Protein AF-A0A436V1C5-F1 (afdb_monomer_lite)

Foldseek 3Di:
DDDDQKDKDWDFPDDDDDPDDDPDDCPDSVVTTDIDMDGQDDDDPPDDRDDD

Radius of gyration: 15.1 Å; chains: 1; bounding box: 27×23×41 Å

Sequence (52 aa):
MTLPSEMKALLLTGDGYTKTPSGSALEAMEPYLEQGTIAVPTPRPSQVLIKV

pLDDT: mean 96.42, std 4.54, range [66.69, 98.56]

Secondary structure (DSSP, 8-state):
-PPPSEEEEEEES--SS-SS---S----STTTEEEEEEEPPPPPTT------

Structure (mmCIF, N/CA/C/O backbone):
data_AF-A0A436V1C5-F1
#
_entry.id   AF-A0A436V1C5-F1
#
loop_
_atom_site.group_PDB
_atom_site.id
_atom_site.type_symbol
_atom_site.label_atom_id
_atom_site.label_alt_id
_atom_site.label_comp_id
_atom_site.label_asym_id
_atom_site.label_entity_id
_atom_site.label_seq_id
_atom_site.pdbx_PDB_ins_code
_atom_site.Cartn_x
_atom_site.Cartn_y
_atom_site.Cartn_z
_atom_site.occupancy
_atom_site.B_iso_or_equiv
_atom_site.auth_seq_id
_atom_site.auth_comp_id
_atom_site.auth_asym_id
_atom_site.auth_atom_id
_atom_site.pdbx_PDB_model_num
ATOM 1 N N . MET A 1 1 ? -13.755 0.624 21.529 1.00 66.69 1 MET A N 1
ATOM 2 C CA . MET A 1 1 ? -13.174 -0.526 20.800 1.00 66.69 1 MET A CA 1
ATOM 3 C C . MET A 1 1 ? -11.672 -0.348 20.757 1.00 66.69 1 MET A C 1
ATOM 5 O O . MET A 1 1 ? -11.234 0.778 20.564 1.00 66.69 1 MET A O 1
ATOM 9 N N . THR A 1 2 ? -10.912 -1.424 20.932 1.00 88.38 2 THR A N 1
ATOM 10 C CA . THR A 1 2 ? -9.448 -1.405 20.825 1.00 88.38 2 THR A CA 1
ATOM 11 C C . THR A 1 2 ? -9.061 -1.891 19.433 1.00 88.38 2 THR A C 1
ATOM 13 O O . THR A 1 2 ? -9.416 -3.009 19.065 1.00 88.38 2 THR A O 1
ATOM 16 N N . LEU A 1 3 ? -8.387 -1.046 18.652 1.00 92.62 3 LEU A N 1
ATOM 17 C CA . LEU A 1 3 ? -7.832 -1.403 17.344 1.00 92.62 3 LEU A CA 1
ATOM 18 C C . LEU A 1 3 ? -6.335 -1.714 17.495 1.00 92.62 3 LEU A C 1
ATOM 20 O O . LEU A 1 3 ? -5.677 -1.059 18.308 1.00 92.62 3 LEU A O 1
ATOM 24 N N . PRO A 1 4 ? -5.782 -2.677 16.735 1.00 96.31 4 PRO A N 1
ATOM 25 C CA . PRO A 1 4 ? -4.336 -2.834 16.624 1.00 96.31 4 PRO A CA 1
ATOM 26 C C . PRO A 1 4 ? -3.690 -1.533 16.138 1.00 96.31 4 PRO A C 1
ATOM 28 O O . PRO A 1 4 ? -4.250 -0.848 15.283 1.00 96.31 4 PRO A O 1
ATOM 31 N N . SER A 1 5 ? -2.510 -1.204 16.662 1.00 96.69 5 SER A N 1
ATOM 32 C CA . SER A 1 5 ? -1.719 -0.068 16.172 1.00 96.69 5 SER A CA 1
ATOM 33 C C . SER A 1 5 ? -0.991 -0.381 14.864 1.00 96.69 5 SER A C 1
ATOM 35 O O . SER A 1 5 ? -0.633 0.543 14.141 1.00 96.69 5 SER A O 1
ATOM 37 N N . GLU A 1 6 ? -0.801 -1.666 14.545 1.00 98.19 6 GLU A N 1
ATOM 38 C CA . GLU A 1 6 ? -0.063 -2.150 13.376 1.00 98.19 6 GLU A CA 1
ATOM 39 C C . GLU A 1 6 ? -0.862 -3.179 12.562 1.00 98.19 6 GLU A C 1
ATOM 41 O O . GLU A 1 6 ? -1.698 -3.912 13.100 1.00 98.19 6 GLU A O 1
ATOM 46 N N . MET A 1 7 ? -0.575 -3.261 11.261 1.00 98.44 7 MET A N 1
ATOM 47 C CA . MET A 1 7 ? -1.125 -4.246 10.330 1.00 98.44 7 MET A CA 1
ATOM 48 C C . MET A 1 7 ? -0.083 -4.710 9.311 1.00 98.44 7 MET A C 1
ATOM 50 O O . MET A 1 7 ? 0.849 -3.978 8.986 1.00 98.44 7 MET A O 1
ATOM 54 N N . LYS A 1 8 ? -0.276 -5.913 8.761 1.00 98.50 8 LYS A N 1
ATOM 55 C CA . LYS A 1 8 ? 0.483 -6.384 7.596 1.00 98.50 8 LYS A CA 1
ATOM 56 C C . LYS A 1 8 ? -0.114 -5.800 6.318 1.00 98.50 8 LYS A C 1
ATOM 58 O O . LYS A 1 8 ? -1.335 -5.782 6.180 1.00 98.50 8 LYS A O 1
ATOM 63 N N . ALA A 1 9 ? 0.730 -5.376 5.388 1.00 98.44 9 ALA A N 1
ATOM 64 C CA . ALA A 1 9 ? 0.312 -4.804 4.114 1.00 98.44 9 ALA A CA 1
ATOM 65 C C . ALA A 1 9 ? 1.300 -5.139 2.987 1.00 98.44 9 ALA A C 1
ATOM 67 O O . ALA A 1 9 ? 2.426 -5.572 3.238 1.00 98.44 9 ALA A O 1
ATOM 68 N N . LEU A 1 10 ? 0.851 -4.926 1.749 1.00 98.56 10 LEU A N 1
ATOM 69 C CA . LEU A 1 10 ? 1.705 -4.855 0.565 1.00 98.56 10 LEU A CA 1
ATOM 70 C C . LEU A 1 10 ? 1.969 -3.373 0.277 1.00 98.56 10 LEU A C 1
ATOM 72 O O . LEU A 1 10 ? 1.029 -2.626 0.003 1.00 98.56 10 LEU A O 1
ATOM 76 N N . LEU A 1 11 ? 3.219 -2.943 0.416 1.00 98.44 11 LEU A N 1
ATOM 77 C CA . LEU A 1 11 ? 3.647 -1.549 0.339 1.00 98.44 11 LEU A CA 1
ATOM 78 C C . LEU A 1 11 ? 4.229 -1.255 -1.037 1.00 98.44 11 LEU A C 1
ATOM 80 O O . LEU A 1 11 ? 5.001 -2.055 -1.555 1.00 98.44 11 LEU A O 1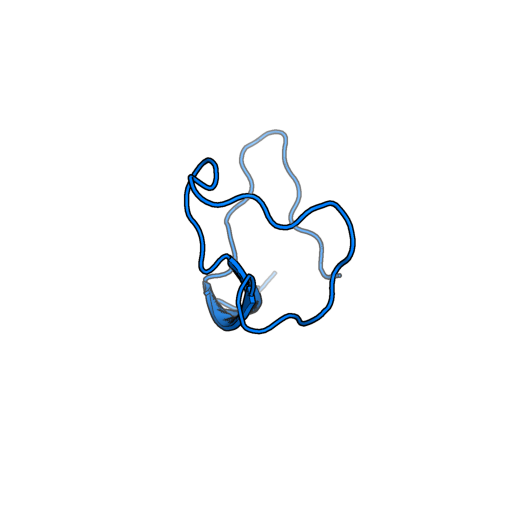
ATOM 84 N N . LEU A 1 12 ? 3.877 -0.106 -1.611 1.00 98.38 12 LEU A N 1
ATOM 85 C CA . LEU A 1 12 ? 4.438 0.353 -2.881 1.00 98.38 12 LEU A CA 1
ATOM 86 C C . LEU A 1 12 ? 5.930 0.662 -2.723 1.00 98.38 12 LEU A C 1
ATOM 88 O O . LEU A 1 12 ? 6.306 1.449 -1.857 1.00 98.38 12 LEU A O 1
ATOM 92 N N . THR A 1 13 ? 6.758 0.079 -3.589 1.00 97.56 13 THR A N 1
ATOM 93 C CA . THR A 1 13 ? 8.197 0.392 -3.679 1.00 97.56 13 THR A CA 1
ATOM 94 C C . THR A 1 13 ? 8.469 1.590 -4.592 1.00 97.56 13 THR A C 1
ATOM 96 O O . THR A 1 13 ? 9.480 2.277 -4.447 1.00 97.56 13 THR A O 1
ATOM 99 N N . GLY A 1 14 ? 7.571 1.843 -5.548 1.00 96.38 14 GLY A N 1
ATOM 100 C CA . GLY A 1 14 ? 7.610 2.996 -6.443 1.00 96.38 14 GLY A CA 1
ATOM 101 C C . GLY A 1 14 ? 6.845 4.201 -5.895 1.00 96.38 14 GLY A C 1
ATOM 102 O O . GLY A 1 14 ? 5.889 4.053 -5.136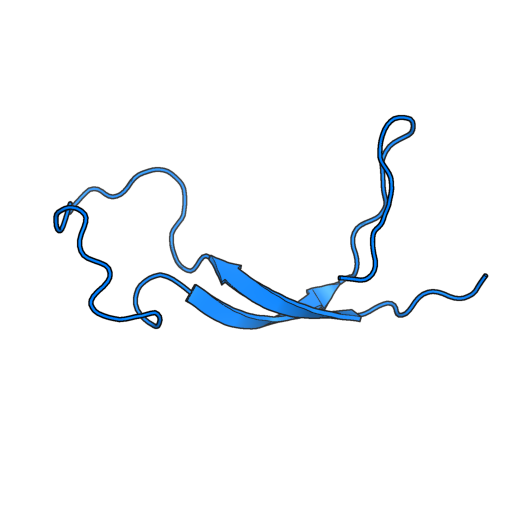 1.00 96.38 14 GLY A O 1
ATOM 103 N N . ASP A 1 15 ? 7.234 5.392 -6.349 1.00 98.00 15 ASP A N 1
ATOM 104 C CA . ASP A 1 15 ? 6.545 6.651 -6.064 1.00 98.00 15 ASP A CA 1
ATOM 105 C C . ASP A 1 15 ? 6.211 7.396 -7.365 1.00 98.00 15 ASP A C 1
ATOM 107 O O . ASP A 1 15 ? 7.001 7.421 -8.314 1.00 98.00 15 ASP A O 1
ATOM 111 N N . GLY A 1 16 ? 5.021 7.995 -7.417 1.00 97.56 16 GLY A N 1
ATOM 112 C CA . GLY A 1 16 ? 4.511 8.674 -8.607 1.00 97.56 16 GLY A CA 1
ATOM 113 C C . GLY A 1 16 ? 4.408 7.767 -9.844 1.00 97.56 16 GLY A C 1
ATOM 114 O O . GLY A 1 16 ? 3.874 6.660 -9.786 1.00 97.56 16 GLY A O 1
ATOM 115 N N . TYR A 1 17 ? 4.879 8.266 -10.992 1.00 97.94 17 TYR A N 1
ATOM 116 C CA . TYR A 1 17 ? 4.844 7.554 -12.275 1.00 97.94 17 TYR A CA 1
ATOM 117 C C . TYR A 1 17 ? 6.227 7.016 -12.659 1.00 97.94 17 TYR A C 1
ATOM 119 O O . TYR A 1 17 ? 7.240 7.700 -12.494 1.00 97.94 17 TYR A O 1
ATOM 127 N N . THR A 1 18 ? 6.269 5.815 -13.246 1.00 96.81 18 THR A N 1
ATOM 128 C CA . THR A 1 18 ? 7.526 5.214 -13.719 1.00 96.81 18 THR A CA 1
ATOM 129 C C . THR A 1 18 ? 8.116 5.970 -14.913 1.00 96.81 18 THR A C 1
ATOM 131 O O . THR A 1 18 ? 7.399 6.420 -15.807 1.00 96.81 18 THR A O 1
ATOM 134 N N . LYS A 1 19 ? 9.449 6.063 -14.956 1.00 97.31 19 LYS A N 1
ATOM 135 C CA . LYS A 1 19 ? 10.213 6.580 -16.106 1.00 97.31 19 LYS A CA 1
A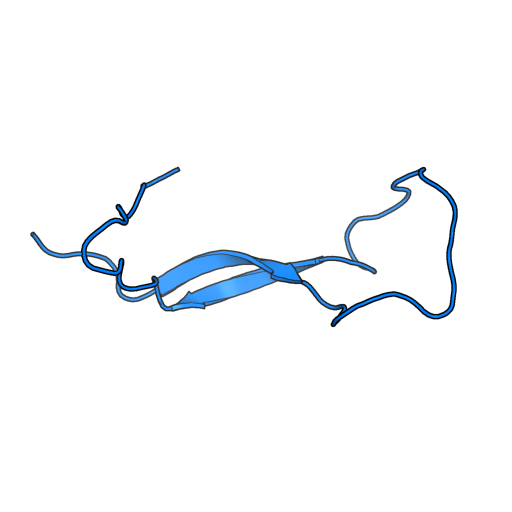TOM 136 C C . LYS A 1 19 ? 10.632 5.472 -17.081 1.00 97.31 19 LYS A C 1
ATOM 138 O O . LYS A 1 19 ? 11.145 5.769 -18.154 1.00 97.31 19 LYS A O 1
ATOM 143 N N . THR A 1 20 ? 10.417 4.210 -16.710 1.00 95.75 20 THR A N 1
ATOM 144 C CA . THR A 1 20 ? 10.810 3.016 -17.471 1.00 95.75 20 THR A CA 1
ATOM 145 C C . THR A 1 20 ? 9.620 2.050 -17.548 1.00 95.75 20 THR A C 1
ATOM 147 O O . THR A 1 20 ? 9.518 1.135 -16.729 1.00 95.75 20 THR A O 1
ATOM 150 N N . PRO A 1 21 ? 8.665 2.280 -18.467 1.00 94.56 21 PRO A N 1
ATOM 151 C CA . PRO A 1 21 ? 7.458 1.462 -18.579 1.00 94.56 21 PRO A CA 1
ATOM 152 C C . PRO A 1 21 ? 7.777 0.054 -19.107 1.00 94.56 21 PRO A C 1
ATOM 154 O O . PRO A 1 21 ? 8.596 -0.098 -20.010 1.00 94.56 21 PRO A O 1
ATOM 157 N N . SER A 1 22 ? 7.094 -0.966 -18.579 1.00 94.31 22 SER A N 1
ATOM 158 C CA . SER A 1 22 ? 7.325 -2.386 -18.906 1.00 94.31 22 SER A CA 1
ATOM 159 C C . SER A 1 22 ? 6.097 -3.100 -19.493 1.00 94.31 22 SER A C 1
ATOM 161 O O . SER A 1 22 ? 5.990 -4.318 -19.415 1.00 94.31 22 SER A O 1
ATOM 163 N N . GLY A 1 23 ? 5.159 -2.355 -20.088 1.00 95.12 23 GLY A N 1
ATOM 164 C CA . GLY A 1 23 ? 3.886 -2.906 -20.570 1.00 95.12 23 GLY A CA 1
ATOM 165 C C . GLY A 1 23 ? 2.879 -3.149 -19.439 1.00 95.12 23 GLY A C 1
ATOM 166 O O . GLY A 1 23 ? 2.996 -2.562 -18.366 1.00 95.12 23 GLY A O 1
ATOM 167 N N . SER A 1 24 ? 1.856 -3.965 -19.701 1.00 95.75 24 SER A N 1
ATOM 168 C CA . SER A 1 24 ? 0.753 -4.237 -18.762 1.00 95.75 24 SER A CA 1
ATOM 169 C C . SER A 1 24 ? 0.831 -5.596 -18.063 1.00 95.75 24 SER A C 1
ATOM 171 O O . SER A 1 24 ? 0.033 -5.855 -17.164 1.00 95.75 24 SER A O 1
ATOM 173 N N . ALA A 1 25 ? 1.744 -6.472 -18.483 1.00 97.38 25 ALA A N 1
ATOM 174 C CA . ALA A 1 25 ? 1.931 -7.768 -17.848 1.00 97.38 25 ALA A CA 1
ATOM 175 C C . ALA A 1 25 ? 2.633 -7.595 -16.490 1.00 97.38 25 ALA A C 1
ATOM 177 O O . ALA A 1 25 ? 3.620 -6.865 -16.380 1.00 97.38 25 ALA A O 1
ATOM 178 N N . LEU A 1 26 ? 2.103 -8.250 -15.454 1.00 96.00 26 LEU A N 1
ATOM 179 C CA . LEU A 1 26 ? 2.668 -8.247 -14.105 1.00 96.00 26 LEU A CA 1
ATOM 180 C C . LEU A 1 26 ? 3.497 -9.519 -13.910 1.00 96.00 26 LEU A C 1
ATOM 182 O O . LEU A 1 26 ? 2.993 -10.531 -13.432 1.00 96.00 26 LEU A O 1
ATOM 186 N N . GLU A 1 27 ? 4.759 -9.462 -14.325 1.00 94.94 27 GLU A N 1
ATOM 187 C CA . GLU A 1 27 ? 5.655 -10.629 -14.340 1.00 94.94 27 GLU A CA 1
ATOM 188 C C . GLU A 1 27 ? 6.144 -11.038 -12.940 1.00 94.94 27 GLU A C 1
ATOM 190 O O . GLU A 1 27 ? 6.482 -12.195 -12.703 1.00 94.94 27 GLU A O 1
ATOM 195 N N . ALA A 1 28 ? 6.193 -10.085 -12.008 1.00 96.19 28 ALA A N 1
ATOM 196 C CA . ALA A 1 28 ? 6.658 -10.271 -10.637 1.00 96.19 28 ALA A CA 1
ATOM 197 C C . ALA A 1 28 ? 6.023 -9.221 -9.714 1.00 96.19 28 ALA A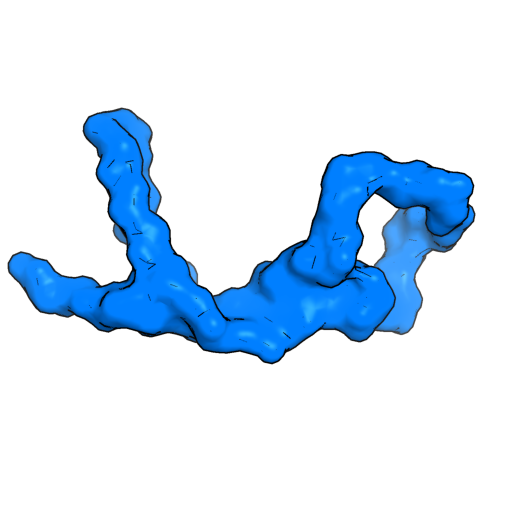 C 1
ATOM 199 O O . ALA A 1 28 ? 5.548 -8.190 -10.190 1.00 96.19 28 ALA A O 1
ATOM 200 N N . MET A 1 29 ? 6.028 -9.459 -8.401 1.00 97.88 29 MET A N 1
ATOM 201 C CA . MET A 1 29 ? 5.483 -8.515 -7.411 1.00 97.88 29 MET A CA 1
ATOM 202 C C . MET A 1 29 ? 6.580 -7.639 -6.809 1.00 97.88 29 MET A C 1
ATOM 204 O O . MET A 1 29 ? 6.378 -6.450 -6.596 1.00 97.88 29 MET A O 1
ATOM 208 N N . GLU A 1 30 ? 7.753 -8.220 -6.592 1.00 97.31 30 GLU A N 1
ATOM 209 C CA . GLU A 1 30 ? 8.917 -7.668 -5.904 1.00 97.31 30 GLU A CA 1
ATOM 210 C C . GLU A 1 30 ? 9.406 -6.321 -6.463 1.00 97.31 30 GLU A C 1
ATOM 212 O O . GLU A 1 30 ? 9.805 -5.469 -5.669 1.00 97.31 30 GLU A O 1
ATOM 217 N N . PRO A 1 31 ? 9.364 -6.052 -7.786 1.00 96.44 31 PRO A N 1
ATOM 218 C CA . PRO A 1 31 ? 9.746 -4.738 -8.302 1.00 96.44 31 PRO A CA 1
ATOM 219 C C . PRO A 1 31 ? 8.782 -3.616 -7.898 1.00 96.44 31 PRO A C 1
ATOM 221 O O . PRO A 1 31 ? 9.158 -2.447 -7.955 1.00 96.44 31 PRO A O 1
ATOM 224 N N . TYR A 1 32 ? 7.547 -3.957 -7.523 1.00 97.31 32 TYR A N 1
ATOM 225 C CA . TYR A 1 32 ? 6.445 -3.009 -7.345 1.00 97.31 32 TYR A CA 1
ATOM 226 C C . TYR A 1 32 ? 5.935 -2.949 -5.906 1.00 97.31 32 TYR A C 1
ATOM 228 O O . TYR A 1 32 ? 5.374 -1.932 -5.488 1.00 97.31 32 TYR A O 1
ATOM 236 N N . LEU A 1 33 ? 6.081 -4.052 -5.173 1.00 98.38 33 LEU A N 1
ATOM 237 C CA . LEU A 1 33 ? 5.500 -4.254 -3.862 1.00 98.38 33 LEU A CA 1
ATOM 238 C C . LEU A 1 33 ? 6.442 -5.020 -2.941 1.00 98.38 33 LEU A C 1
ATOM 240 O O . LEU A 1 33 ? 7.074 -5.999 -3.333 1.00 98.38 33 LEU A O 1
ATOM 244 N N . GLU A 1 34 ? 6.427 -4.627 -1.675 1.00 98.31 34 GLU A N 1
ATOM 245 C CA . GLU A 1 34 ? 7.051 -5.366 -0.585 1.00 98.31 34 GLU A CA 1
ATOM 246 C C . GLU A 1 34 ? 6.022 -5.724 0.488 1.00 98.31 34 GLU A C 1
ATOM 248 O O . GLU A 1 34 ? 5.087 -4.972 0.764 1.00 98.31 34 GLU A O 1
ATOM 253 N N . GLN A 1 35 ? 6.177 -6.886 1.119 1.00 98.38 35 GLN A N 1
ATOM 254 C CA . GLN A 1 35 ? 5.381 -7.214 2.296 1.00 98.38 35 GLN A CA 1
ATOM 255 C C . GLN A 1 35 ? 5.984 -6.529 3.526 1.00 98.38 35 GLN A C 1
ATOM 257 O O . GLN A 1 35 ? 7.153 -6.739 3.839 1.00 98.38 35 GLN A O 1
ATOM 262 N N . GLY A 1 36 ? 5.169 -5.781 4.270 1.00 98.12 36 GLY A N 1
ATOM 263 C CA . GLY A 1 36 ? 5.616 -5.067 5.465 1.00 98.12 36 GLY A CA 1
ATOM 264 C C . GLY A 1 36 ? 4.571 -5.008 6.575 1.00 98.12 36 GLY A C 1
ATOM 265 O O . GLY A 1 36 ? 3.410 -5.379 6.387 1.00 98.12 36 GLY A O 1
ATOM 266 N N . THR A 1 37 ? 5.001 -4.529 7.741 1.00 98.50 37 THR A N 1
ATOM 267 C CA . THR A 1 37 ? 4.126 -4.157 8.860 1.00 98.50 37 THR A CA 1
ATOM 268 C C . THR A 1 37 ? 4.120 -2.636 8.976 1.00 98.50 37 THR A C 1
ATOM 270 O O . THR A 1 37 ? 5.185 -2.029 9.035 1.00 98.50 37 THR A O 1
ATOM 273 N N . ILE A 1 38 ? 2.937 -2.020 8.998 1.00 98.38 38 ILE A N 1
ATOM 274 C CA . ILE A 1 38 ? 2.767 -0.561 9.061 1.00 98.38 38 ILE A CA 1
ATOM 275 C C . ILE A 1 38 ? 1.700 -0.157 10.072 1.00 98.38 38 ILE A C 1
ATOM 277 O O . ILE A 1 38 ? 0.876 -0.974 10.483 1.00 98.38 38 ILE A O 1
ATOM 281 N N . ALA A 1 39 ? 1.687 1.125 10.437 1.00 98.25 39 ALA A N 1
ATOM 282 C CA . ALA A 1 39 ? 0.661 1.688 11.303 1.00 98.25 39 ALA A CA 1
ATOM 283 C C . ALA A 1 39 ? -0.736 1.610 10.661 1.00 98.25 39 ALA A C 1
ATOM 285 O O . ALA A 1 39 ? -0.909 1.874 9.468 1.00 98.25 39 ALA A O 1
ATOM 286 N N . VAL A 1 40 ? -1.747 1.288 11.469 1.00 98.19 40 VAL A N 1
ATOM 287 C CA . VAL A 1 40 ? -3.151 1.330 11.038 1.00 98.19 40 VAL A CA 1
ATOM 288 C C . VAL A 1 40 ? -3.581 2.792 10.843 1.00 98.19 40 VAL A C 1
ATOM 290 O O . VAL A 1 40 ? -3.374 3.608 11.745 1.00 98.19 40 VAL A O 1
ATOM 293 N N . PRO A 1 41 ? -4.187 3.162 9.699 1.00 97.88 41 PRO A N 1
ATOM 294 C CA . PRO A 1 41 ? -4.576 4.543 9.441 1.00 97.88 41 PRO A CA 1
ATOM 295 C C . PRO A 1 41 ? -5.823 4.956 10.232 1.00 97.88 41 PRO A C 1
ATOM 297 O O . PRO A 1 41 ? -6.757 4.174 10.424 1.00 97.88 41 PRO A O 1
ATOM 300 N N . THR A 1 42 ? -5.881 6.233 10.612 1.00 97.06 42 THR A N 1
ATOM 301 C CA . THR A 1 42 ? -7.075 6.838 11.218 1.00 97.06 42 THR A CA 1
ATOM 302 C C . THR A 1 42 ? -8.004 7.373 10.123 1.00 97.06 42 THR A C 1
ATOM 304 O O . THR A 1 42 ? -7.577 8.225 9.337 1.00 97.06 42 THR A O 1
ATOM 307 N N . PRO A 1 43 ? -9.273 6.933 10.048 1.00 97.38 43 PRO A N 1
ATOM 308 C CA . PRO A 1 43 ? -10.213 7.468 9.069 1.00 97.38 43 PRO A CA 1
ATOM 309 C C . PRO A 1 43 ? -10.550 8.941 9.357 1.00 97.38 43 PRO A C 1
ATOM 311 O O . PRO A 1 43 ? -10.717 9.345 10.507 1.00 97.38 43 PRO A O 1
ATOM 314 N N . ARG A 1 44 ? -10.690 9.750 8.299 1.00 97.88 44 ARG A N 1
ATOM 315 C CA . ARG A 1 44 ? -11.255 11.113 8.373 1.00 97.88 44 ARG A CA 1
ATOM 316 C C . ARG A 1 44 ? -12.781 11.066 8.581 1.00 97.88 44 ARG A C 1
ATOM 318 O O . ARG A 1 44 ? -13.366 9.997 8.426 1.00 97.88 44 ARG A O 1
ATOM 325 N N . PRO A 1 45 ? -13.463 12.200 8.853 1.00 98.00 45 PRO A N 1
ATOM 326 C CA . PRO A 1 45 ? -14.886 12.199 9.224 1.00 98.00 45 PRO A CA 1
ATOM 327 C C . PRO A 1 45 ? -15.851 11.511 8.243 1.00 98.00 45 PRO A C 1
ATOM 329 O O . PRO A 1 45 ? -16.900 11.039 8.662 1.00 98.00 45 PRO A O 1
ATOM 332 N N . SER A 1 46 ? -15.515 11.444 6.952 1.00 98.12 46 SER A N 1
ATOM 333 C CA . SER A 1 46 ? -16.320 10.779 5.914 1.00 98.12 46 SER A CA 1
ATOM 334 C C . SER A 1 46 ? -15.780 9.408 5.488 1.00 98.12 46 SER A C 1
ATOM 336 O O . SER A 1 46 ? -16.203 8.865 4.470 1.00 98.12 46 SER A O 1
ATOM 338 N N . GLN A 1 47 ? -14.813 8.859 6.222 1.00 98.56 47 GLN A N 1
ATOM 339 C CA . GLN A 1 47 ? -14.151 7.597 5.907 1.00 98.56 47 GLN A CA 1
ATOM 340 C C . GLN A 1 47 ? -14.443 6.549 6.981 1.00 98.56 47 GLN A C 1
ATOM 342 O O . GLN A 1 47 ? -14.792 6.866 8.116 1.00 98.56 47 GLN A O 1
ATOM 347 N N . VAL A 1 48 ? -14.253 5.284 6.618 1.00 97.56 48 VAL A N 1
ATOM 348 C CA . VAL A 1 48 ? -14.350 4.141 7.529 1.00 97.56 48 VAL A CA 1
ATOM 349 C C . VAL A 1 48 ? -13.067 3.319 7.466 1.00 97.56 48 VAL A C 1
ATOM 351 O O . VAL A 1 48 ? -12.413 3.264 6.425 1.00 97.56 48 VAL A O 1
ATOM 354 N N . LEU A 1 49 ? -12.709 2.681 8.580 1.00 97.50 49 LEU A N 1
ATOM 355 C CA . LEU A 1 49 ? -11.641 1.686 8.632 1.00 97.50 49 LEU A CA 1
ATOM 356 C C . LEU A 1 49 ? -12.259 0.293 8.478 1.00 97.50 49 LEU A C 1
ATOM 358 O O . LEU A 1 49 ? -13.158 -0.069 9.237 1.00 97.50 49 LEU A O 1
ATOM 362 N N . ILE A 1 50 ? -11.771 -0.481 7.510 1.00 96.75 50 ILE A N 1
ATOM 363 C CA . ILE A 1 50 ? -12.278 -1.819 7.192 1.00 96.75 50 ILE A CA 1
ATOM 364 C C . ILE A 1 50 ? -11.203 -2.841 7.549 1.00 96.75 50 ILE A C 1
ATOM 366 O O . ILE A 1 50 ? -10.056 -2.715 7.126 1.00 96.75 50 ILE A O 1
ATOM 370 N N . LYS A 1 51 ? -11.586 -3.870 8.306 1.00 96.75 51 LYS A N 1
ATOM 371 C CA . LYS A 1 51 ? -10.777 -5.080 8.444 1.00 96.75 51 LYS A CA 1
ATOM 372 C C . LYS A 1 51 ? -11.065 -5.967 7.230 1.00 96.75 51 LYS A C 1
ATOM 374 O O . LYS A 1 51 ? -12.167 -6.505 7.148 1.00 96.75 51 LYS A O 1
ATOM 379 N N . VAL A 1 52 ? -1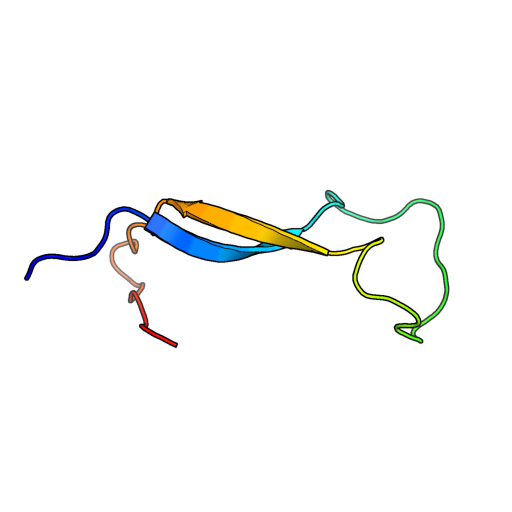0.108 -6.026 6.302 1.00 93.88 52 VAL A N 1
ATOM 380 C CA . VAL A 1 52 ? -10.167 -6.825 5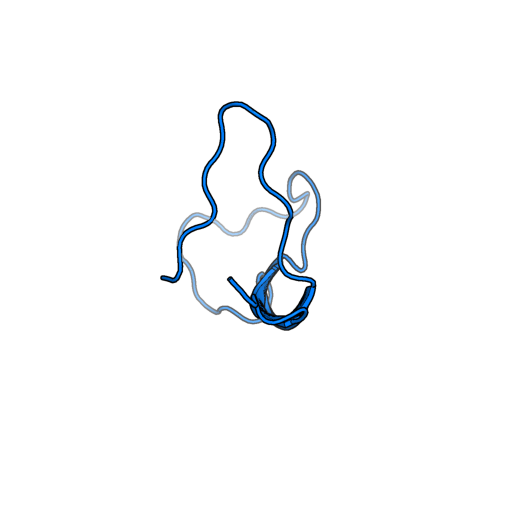.062 1.00 93.88 52 VAL A CA 1
ATOM 381 C C . VAL A 1 52 ? -10.084 -8.316 5.369 1.00 93.88 52 VAL A C 1
ATOM 383 O O . VAL A 1 52 ? -9.331 -8.678 6.305 1.00 93.88 52 VAL A O 1
#